Protein AF-A0A3B8WS89-F1 (afdb_monomer_lite)

pLDDT: mean 80.19, std 15.57, range [44.25, 93.38]

Organism: Marinobacter nauticus (NCBI:txid2743)

Secondary structure (DSSP, 8-state):
-------S---PPEEPTTT-PEEEEEEETTEEEEEETTTTT---EEEEETTEE--------

Radius of gyration: 12.83 Å; chains: 1; bounding box: 36×32×26 Å

Foldseek 3Di:
DDPDDPDPPPDDFDADPPPGAGWDWDADPVGIKTAGPPPPVDGDIAGDDPNDGPPPPPDDD

Structure (mmCIF, N/CA/C/O backbone):
data_AF-A0A3B8WS89-F1
#
_entry.id   AF-A0A3B8WS89-F1
#
loop_
_atom_site.group_PDB
_atom_site.id
_atom_site.type_symbol
_atom_site.label_atom_id
_atom_site.label_alt_id
_atom_site.label_comp_id
_atom_site.label_asym_id
_atom_site.label_entity_id
_atom_site.label_seq_id
_atom_site.pdbx_PDB_ins_code
_atom_site.Cartn_x
_atom_site.Cartn_y
_atom_site.Cartn_z
_atom_site.occupancy
_atom_site.B_iso_or_equiv
_atom_site.auth_seq_id
_atom_site.auth_comp_id
_atom_site.auth_asym_id
_atom_site.auth_atom_id
_atom_site.pdbx_PDB_model_num
ATOM 1 N N . GLU A 1 1 ? -18.987 16.788 0.221 1.00 51.94 1 GLU A N 1
ATOM 2 C CA . GLU A 1 1 ? -17.638 17.351 0.422 1.00 51.94 1 GLU A CA 1
ATOM 3 C C . GLU A 1 1 ? -16.627 16.207 0.319 1.00 51.94 1 GLU A C 1
ATOM 5 O O . GLU A 1 1 ? -16.623 15.354 1.196 1.00 51.94 1 GLU A O 1
ATOM 10 N N . ASP A 1 2 ? -15.876 16.108 -0.784 1.00 48.19 2 ASP A N 1
ATOM 11 C CA . ASP A 1 2 ? -14.847 15.074 -1.011 1.00 48.19 2 ASP A CA 1
ATOM 12 C C . ASP A 1 2 ? -13.496 15.797 -1.105 1.00 48.19 2 ASP A C 1
ATOM 14 O O . ASP A 1 2 ? -13.210 16.487 -2.081 1.00 48.19 2 ASP A O 1
ATOM 18 N N . ASP A 1 3 ? -12.746 15.750 -0.006 1.00 57.19 3 ASP A N 1
ATOM 19 C CA . ASP A 1 3 ? -11.415 16.339 0.145 1.00 57.19 3 ASP A CA 1
ATOM 20 C C . ASP A 1 3 ? -10.430 15.475 -0.655 1.00 57.19 3 ASP A C 1
ATOM 22 O O . ASP A 1 3 ? -10.063 14.371 -0.245 1.00 57.19 3 ASP A O 1
ATOM 26 N N . GLN A 1 4 ? -10.095 15.924 -1.863 1.00 56.38 4 GLN A N 1
ATOM 27 C CA . GLN A 1 4 ? -9.212 15.216 -2.781 1.00 56.38 4 GLN A CA 1
ATOM 28 C C . GLN A 1 4 ? -7.795 15.801 -2.634 1.00 56.38 4 GLN A C 1
ATOM 30 O O . GLN A 1 4 ? -7.528 16.859 -3.200 1.00 56.38 4 GLN A O 1
ATOM 35 N N . PRO A 1 5 ? -6.870 15.174 -1.879 1.00 59.56 5 PRO A N 1
ATOM 36 C CA . PRO A 1 5 ? -5.525 15.710 -1.727 1.00 59.56 5 PRO A CA 1
ATOM 37 C C . PRO A 1 5 ? -4.759 15.645 -3.053 1.00 59.56 5 PRO A C 1
ATOM 39 O O . PRO A 1 5 ? -4.600 14.599 -3.681 1.00 59.56 5 PRO A O 1
ATOM 42 N N . GLU A 1 6 ? -4.280 16.816 -3.442 1.00 62.56 6 GLU A N 1
ATOM 43 C CA . GLU A 1 6 ? -3.606 17.196 -4.680 1.00 62.56 6 GLU A CA 1
ATOM 44 C C . GLU A 1 6 ? -2.083 16.955 -4.633 1.00 62.56 6 GLU A C 1
ATOM 46 O O . GLU A 1 6 ? -1.285 17.769 -5.090 1.00 62.56 6 GLU A O 1
ATOM 51 N N . ASP A 1 7 ? -1.662 15.800 -4.106 1.00 54.12 7 ASP A N 1
ATOM 52 C CA . ASP A 1 7 ? -0.295 15.301 -4.290 1.00 54.12 7 ASP A CA 1
ATOM 53 C C . ASP A 1 7 ? -0.315 14.257 -5.412 1.00 54.12 7 ASP A C 1
ATOM 55 O O . ASP A 1 7 ? -1.014 13.249 -5.316 1.00 54.12 7 ASP A O 1
ATOM 59 N N . GLY A 1 8 ? 0.407 14.522 -6.505 1.00 54.25 8 GLY A N 1
ATOM 60 C CA . GLY A 1 8 ? 0.383 13.806 -7.793 1.00 54.25 8 GLY A CA 1
ATOM 61 C C . GLY A 1 8 ? 0.759 12.315 -7.779 1.00 54.25 8 GLY A C 1
ATOM 62 O O . GLY A 1 8 ? 1.119 11.757 -8.815 1.00 54.25 8 GLY A O 1
ATOM 63 N N . THR A 1 9 ? 0.654 11.640 -6.639 1.00 50.50 9 THR A N 1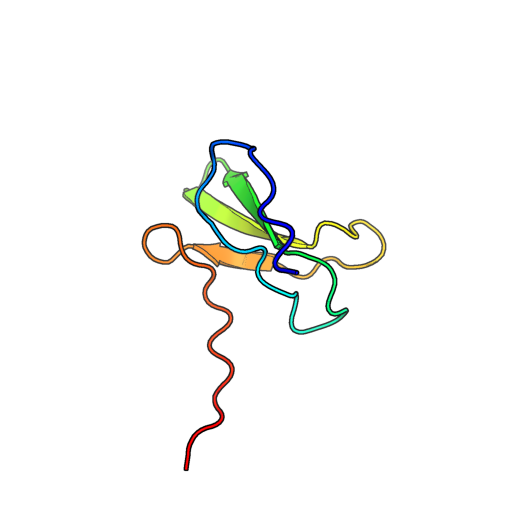
ATOM 64 C CA . THR A 1 9 ? 0.714 10.191 -6.505 1.00 50.50 9 THR A CA 1
ATOM 65 C C . THR A 1 9 ? -0.713 9.650 -6.366 1.00 50.50 9 THR A C 1
ATOM 67 O O . THR A 1 9 ? -1.246 9.534 -5.271 1.00 50.50 9 THR A O 1
ATOM 70 N N . SER A 1 10 ? -1.339 9.272 -7.485 1.00 60.03 10 SER A N 1
ATOM 71 C CA . SER A 1 10 ? -2.725 8.758 -7.599 1.00 60.03 10 SER A CA 1
ATOM 72 C C . SER A 1 10 ? -3.021 7.435 -6.839 1.00 60.03 10 SER A 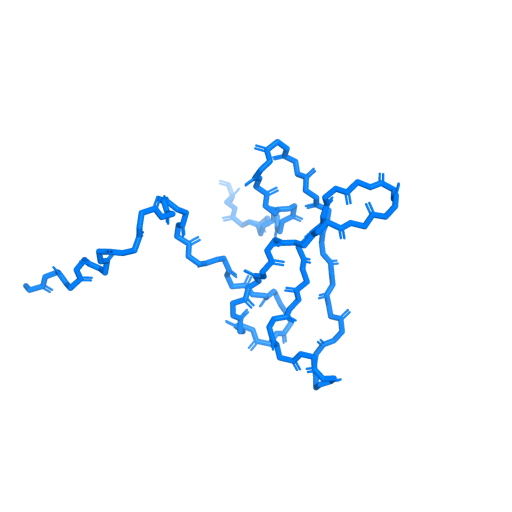C 1
ATOM 74 O O . SER A 1 10 ? -3.990 6.734 -7.125 1.00 60.03 10 SER A O 1
ATOM 76 N N . GLN A 1 11 ? -2.195 7.038 -5.869 1.00 62.69 11 GLN A N 1
ATOM 77 C CA . GLN A 1 11 ? -2.390 5.819 -5.087 1.00 62.69 11 GLN A CA 1
ATOM 78 C C . GLN A 1 11 ? -3.084 6.128 -3.757 1.00 62.69 11 GLN A C 1
ATOM 80 O O . GLN A 1 11 ? -2.499 6.763 -2.881 1.00 62.69 11 GLN A O 1
ATOM 85 N N . LYS A 1 12 ? -4.320 5.632 -3.582 1.00 72.31 12 LYS A N 1
ATOM 86 C CA . LYS A 1 12 ? -5.007 5.654 -2.280 1.00 72.31 12 LYS A CA 1
ATOM 87 C C . LYS A 1 12 ? -4.113 4.989 -1.215 1.00 72.31 12 LYS A C 1
ATOM 89 O O . LYS A 1 12 ? -3.584 3.905 -1.479 1.00 72.31 12 LYS A O 1
ATOM 94 N N . PRO A 1 13 ? -3.954 5.592 -0.022 1.00 79.69 13 PRO A N 1
ATOM 95 C CA . PRO A 1 13 ? -3.134 5.021 1.039 1.00 79.69 13 PRO A CA 1
ATOM 96 C C . PRO A 1 13 ? -3.712 3.674 1.480 1.00 79.69 13 PRO A C 1
ATOM 98 O O . PRO A 1 13 ? -4.865 3.588 1.900 1.00 79.69 13 PRO A O 1
ATOM 101 N N . VAL A 1 14 ? -2.914 2.611 1.370 1.00 86.94 14 VAL A N 1
ATOM 102 C CA . VAL A 1 14 ? -3.358 1.261 1.736 1.00 86.94 14 VAL A CA 1
ATOM 103 C C . VAL A 1 14 ? -3.159 1.040 3.235 1.00 86.94 14 VAL A C 1
ATOM 105 O O . VAL A 1 14 ? -2.039 1.217 3.714 1.00 86.94 14 VAL A O 1
ATOM 108 N N . PRO A 1 15 ? -4.192 0.633 3.991 1.00 89.69 15 PRO A N 1
ATOM 109 C CA . PRO A 1 15 ? -4.055 0.383 5.419 1.00 89.69 15 PRO A CA 1
ATOM 110 C C . PRO A 1 15 ? -3.250 -0.894 5.697 1.00 89.69 15 PRO A C 1
ATOM 112 O O . PRO A 1 15 ? -3.405 -1.923 5.041 1.00 89.69 15 PRO A O 1
ATOM 115 N N . CYS A 1 16 ? -2.396 -0.839 6.715 1.00 90.44 16 CYS A N 1
ATOM 116 C CA . CYS A 1 16 ? -1.672 -1.991 7.232 1.00 90.44 16 CYS A CA 1
ATOM 117 C C . CYS A 1 16 ? -2.648 -2.968 7.916 1.00 90.44 16 CYS A C 1
ATOM 119 O O . CYS A 1 16 ? -3.385 -2.540 8.805 1.00 90.44 16 CYS A O 1
ATOM 121 N N . PRO A 1 17 ? -2.603 -4.281 7.628 1.00 87.12 17 PRO A N 1
ATOM 122 C CA . PRO A 1 17 ? -3.508 -5.258 8.245 1.00 87.12 17 PRO A CA 1
A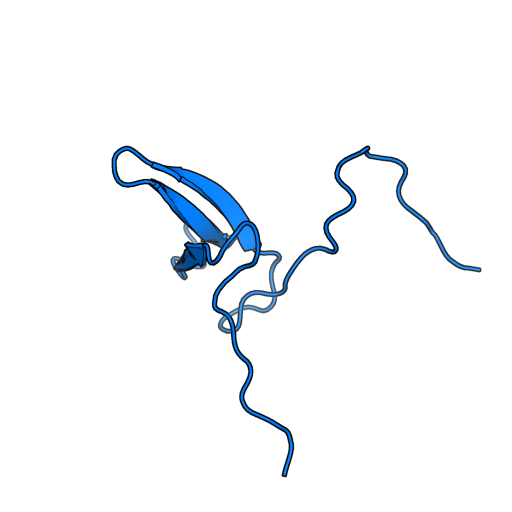TOM 123 C C . PRO A 1 17 ? -3.258 -5.480 9.747 1.00 87.12 17 PRO A C 1
ATOM 125 O O . PRO A 1 17 ? -4.049 -6.140 10.408 1.00 87.12 17 PRO A O 1
ATOM 128 N N . HIS A 1 18 ? -2.154 -4.960 10.297 1.00 88.12 18 HIS A N 1
ATOM 129 C CA . HIS A 1 18 ? -1.781 -5.159 11.700 1.00 88.12 18 HIS A CA 1
ATOM 130 C C . HIS A 1 18 ? -2.115 -3.961 12.599 1.00 88.12 18 HIS A C 1
ATOM 132 O O . HIS A 1 18 ? -2.453 -4.133 13.765 1.00 88.12 18 HIS A O 1
ATOM 138 N N . CYS A 1 19 ? -1.956 -2.733 12.103 1.00 90.50 19 CYS A N 1
ATOM 139 C CA . CYS A 1 19 ? -2.142 -1.518 12.906 1.00 90.50 19 CYS A CA 1
ATOM 140 C C . CYS A 1 19 ? -2.987 -0.449 12.210 1.00 90.50 19 CYS A C 1
ATOM 142 O O . CYS A 1 19 ? -3.081 0.663 12.718 1.00 90.50 19 CYS A O 1
ATOM 144 N N . PHE A 1 20 ? -3.539 -0.752 11.030 1.00 87.81 20 PHE A N 1
ATOM 145 C CA . PHE A 1 20 ? -4.358 0.136 10.195 1.00 87.81 20 PHE A CA 1
ATOM 146 C C . PHE A 1 20 ? -3.682 1.433 9.727 1.00 87.81 20 PHE A C 1
ATOM 148 O O . PHE A 1 20 ? -4.249 2.170 8.928 1.00 87.81 20 PHE A O 1
ATOM 155 N N . SER A 1 21 ? -2.441 1.692 10.143 1.00 91.12 21 SER A N 1
ATOM 156 C CA . SER A 1 21 ? -1.629 2.798 9.637 1.00 91.12 21 SER A CA 1
ATOM 157 C C . SER A 1 21 ? -1.316 2.613 8.148 1.00 91.12 21 SER A C 1
ATOM 159 O O . SER A 1 21 ? -1.193 1.472 7.697 1.00 91.12 21 SER A O 1
ATOM 161 N N . PRO A 1 22 ? -1.123 3.696 7.382 1.00 91.31 22 PRO A N 1
ATOM 162 C CA . PRO A 1 22 ? -0.844 3.599 5.956 1.00 91.31 22 PRO A CA 1
ATOM 163 C C . PRO A 1 22 ? 0.459 2.836 5.676 1.00 91.31 22 PRO A C 1
ATOM 165 O O . PRO A 1 22 ? 1.466 2.976 6.379 1.00 91.31 22 PRO A O 1
ATOM 168 N N . LEU A 1 23 ? 0.430 2.012 4.635 1.00 91.31 23 LEU A N 1
ATOM 169 C CA . LEU A 1 23 ? 1.590 1.367 4.044 1.00 91.31 23 LEU A CA 1
ATOM 170 C C . LEU A 1 23 ? 2.248 2.320 3.048 1.00 91.31 23 LEU A C 1
ATOM 172 O O . LEU A 1 23 ? 1.584 2.996 2.266 1.00 91.31 23 LEU A O 1
ATOM 176 N N . VAL A 1 24 ? 3.573 2.323 3.051 1.00 91.00 24 VAL A N 1
ATOM 177 C CA . VAL A 1 24 ? 4.407 3.164 2.200 1.00 91.00 24 VAL A CA 1
ATOM 178 C C . VAL A 1 24 ? 5.236 2.269 1.298 1.00 91.00 24 VAL A C 1
ATOM 180 O O . VAL A 1 24 ? 5.973 1.398 1.773 1.00 91.00 24 VAL A O 1
ATOM 183 N N . ARG A 1 25 ? 5.150 2.504 -0.011 1.00 91.75 25 ARG A N 1
ATOM 184 C CA . ARG A 1 25 ? 5.977 1.813 -0.998 1.00 91.75 25 ARG A CA 1
ATOM 185 C C . ARG A 1 25 ? 7.426 2.277 -0.876 1.00 91.75 25 ARG A C 1
ATOM 187 O O . ARG A 1 25 ? 7.733 3.459 -1.003 1.00 91.75 25 ARG A O 1
ATOM 194 N N . ARG A 1 26 ? 8.334 1.339 -0.641 1.00 91.06 26 ARG A N 1
ATOM 195 C CA . ARG A 1 26 ? 9.769 1.558 -0.453 1.00 91.06 26 ARG A CA 1
ATOM 196 C C . ARG A 1 26 ? 10.564 0.681 -1.413 1.00 91.06 26 ARG A C 1
ATOM 198 O O . ARG A 1 26 ? 10.159 -0.428 -1.754 1.00 91.06 26 ARG A O 1
ATOM 205 N N . LYS A 1 27 ? 11.718 1.181 -1.853 1.00 91.50 27 LYS A N 1
ATOM 206 C CA . LYS A 1 27 ? 12.652 0.443 -2.713 1.00 91.50 27 LYS A CA 1
ATOM 207 C C . LYS A 1 27 ? 13.765 -0.164 -1.864 1.00 91.50 27 LYS A C 1
ATOM 209 O O . LYS A 1 27 ? 14.409 0.543 -1.096 1.00 91.50 27 LYS A O 1
ATOM 214 N N . SER A 1 28 ? 14.005 -1.458 -2.024 1.00 90.25 28 SER A N 1
ATOM 215 C CA . SER A 1 28 ? 15.140 -2.186 -1.450 1.00 90.25 28 SER A CA 1
ATOM 216 C C . SER A 1 28 ? 16.049 -2.724 -2.557 1.00 90.25 28 SER A C 1
ATOM 218 O O . SER A 1 28 ? 15.711 -2.686 -3.740 1.00 90.25 28 SER A O 1
ATOM 220 N N . LYS A 1 29 ? 17.198 -3.291 -2.172 1.00 91.94 29 LYS A N 1
ATOM 221 C CA . LYS A 1 29 ? 18.135 -3.962 -3.087 1.00 91.94 29 LYS A CA 1
ATOM 222 C C . LYS A 1 29 ? 17.484 -5.125 -3.851 1.00 91.94 29 LYS A C 1
ATOM 224 O O . LYS A 1 29 ? 17.885 -5.409 -4.971 1.00 91.94 29 LYS A O 1
ATOM 229 N N . LYS A 1 30 ? 16.495 -5.790 -3.244 1.00 88.25 30 LYS A N 1
ATOM 230 C CA . LYS A 1 30 ? 15.773 -6.933 -3.830 1.00 88.25 30 LYS A CA 1
ATOM 231 C C . LYS A 1 30 ? 14.564 -6.539 -4.690 1.00 88.25 30 LYS A C 1
ATOM 233 O O . LYS A 1 30 ? 14.055 -7.389 -5.405 1.00 88.25 30 LYS A O 1
ATOM 238 N N . GLY A 1 31 ? 14.102 -5.288 -4.623 1.00 91.06 31 GLY A N 1
ATOM 239 C CA . GLY A 1 31 ? 12.882 -4.851 -5.303 1.00 91.06 31 GLY A CA 1
ATOM 240 C C . GLY A 1 31 ? 12.058 -3.859 -4.487 1.00 91.06 31 GLY A C 1
ATOM 241 O O . GLY A 1 31 ? 12.515 -3.333 -3.469 1.00 91.06 31 GLY A O 1
ATOM 242 N N . TRP A 1 32 ? 10.845 -3.589 -4.961 1.00 93.19 32 TRP A N 1
ATOM 243 C CA . TRP A 1 32 ? 9.867 -2.767 -4.254 1.00 93.19 32 TRP A CA 1
ATOM 244 C C . TRP A 1 32 ? 9.133 -3.597 -3.204 1.00 93.19 32 TRP A C 1
ATOM 246 O O . TRP A 1 32 ? 8.866 -4.775 -3.411 1.00 93.19 32 TRP A O 1
ATOM 256 N N . PHE A 1 33 ? 8.816 -2.971 -2.080 1.00 92.75 33 PHE A N 1
ATOM 257 C CA . PHE A 1 33 ? 8.018 -3.556 -1.011 1.00 92.75 33 PHE A CA 1
ATOM 258 C C . PHE A 1 33 ? 7.202 -2.454 -0.343 1.00 92.75 33 PHE A C 1
ATOM 260 O O . PHE A 1 33 ? 7.521 -1.272 -0.463 1.00 92.75 33 PHE A O 1
ATOM 267 N N . TRP A 1 34 ? 6.164 -2.820 0.388 1.00 92.50 34 TRP A N 1
ATOM 268 C CA . TRP A 1 34 ? 5.329 -1.883 1.125 1.00 92.50 34 TRP A CA 1
ATOM 269 C C . TRP A 1 34 ? 5.556 -2.077 2.615 1.00 92.50 34 TRP A C 1
ATOM 271 O O . TRP A 1 34 ? 5.285 -3.141 3.162 1.00 92.50 34 TRP A O 1
ATOM 281 N N . GLY A 1 35 ? 6.091 -1.059 3.279 1.00 92.94 35 GLY A N 1
ATOM 282 C CA . GLY A 1 35 ? 6.340 -1.079 4.718 1.00 92.94 35 GLY A CA 1
ATOM 283 C C . GLY A 1 35 ? 5.329 -0.228 5.469 1.00 92.94 35 GLY A C 1
ATOM 284 O O . GLY A 1 35 ? 4.895 0.804 4.966 1.00 92.94 35 GLY A O 1
ATOM 285 N N . CYS A 1 36 ? 4.977 -0.622 6.688 1.00 93.38 36 CYS A N 1
ATOM 286 C CA . CYS A 1 36 ? 4.145 0.215 7.545 1.00 93.38 36 CYS A CA 1
ATOM 287 C C . CYS A 1 36 ? 4.815 1.565 7.848 1.00 93.38 36 CYS A C 1
ATOM 289 O O . CYS A 1 36 ? 5.988 1.615 8.225 1.00 93.38 36 CYS A O 1
ATOM 291 N N . SER A 1 37 ? 4.053 2.659 7.733 1.00 92.38 37 SER A N 1
ATOM 292 C CA . SER A 1 37 ? 4.524 4.002 8.094 1.00 92.38 37 SER A CA 1
ATOM 293 C C . SER A 1 37 ? 4.803 4.160 9.592 1.00 92.38 37 SER A C 1
ATOM 295 O O . SER A 1 37 ? 5.505 5.087 9.982 1.00 92.38 37 SER A O 1
ATOM 297 N N . ASN A 1 38 ? 4.267 3.274 10.435 1.00 92.94 38 ASN A N 1
ATOM 298 C CA . ASN A 1 38 ? 4.378 3.346 11.893 1.00 92.94 38 ASN A CA 1
ATOM 299 C C . ASN A 1 38 ? 5.618 2.612 12.452 1.00 92.94 38 ASN A C 1
ATOM 301 O O . ASN A 1 38 ? 5.647 2.218 13.616 1.00 92.94 38 ASN A O 1
ATOM 305 N N . PHE A 1 39 ? 6.643 2.348 11.640 1.00 88.06 39 PHE A N 1
ATOM 306 C CA . PHE A 1 39 ? 7.901 1.759 12.117 1.00 88.06 39 PHE A CA 1
ATOM 307 C C . PHE A 1 39 ? 8.655 2.751 13.035 1.00 88.06 39 PHE A C 1
ATOM 309 O O . PHE A 1 39 ? 8.786 3.910 12.643 1.00 88.06 39 PHE A O 1
ATOM 316 N N . PRO A 1 40 ? 9.200 2.348 14.211 1.00 90.50 40 PRO A N 1
ATOM 317 C CA . PRO A 1 40 ? 9.420 0.978 14.711 1.00 90.50 40 PRO A CA 1
ATOM 318 C C . PRO A 1 40 ? 8.246 0.318 15.460 1.00 90.50 40 PRO A C 1
ATOM 320 O O . PRO A 1 40 ? 8.356 -0.861 15.804 1.00 90.50 40 PRO A O 1
ATOM 323 N N . GLY A 1 41 ? 7.143 1.033 15.701 1.00 92.31 41 GLY A N 1
ATOM 324 C CA . GLY A 1 41 ? 5.948 0.533 16.399 1.00 92.31 41 GLY A CA 1
ATOM 325 C C . GLY A 1 41 ? 5.164 -0.541 15.633 1.00 92.31 41 GLY A C 1
ATOM 326 O O . GLY A 1 41 ? 4.534 -1.399 16.242 1.00 92.31 41 GLY A O 1
ATOM 327 N N . CYS A 1 42 ? 5.255 -0.561 14.302 1.00 91.50 42 CYS A N 1
ATOM 328 C CA . CYS A 1 42 ? 4.772 -1.655 13.465 1.00 91.50 42 CYS A CA 1
ATOM 329 C C . CYS A 1 42 ? 5.81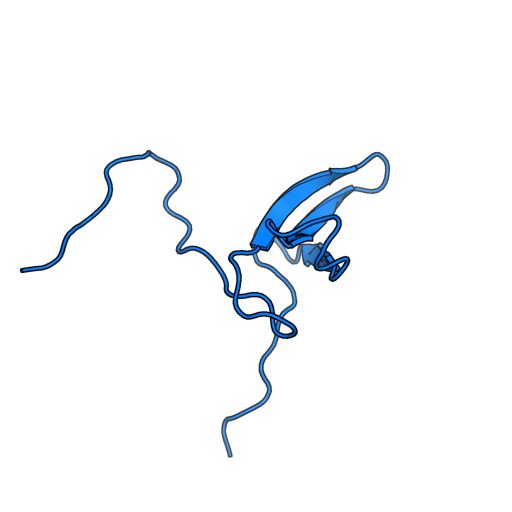9 -2.003 12.401 1.00 91.50 42 CYS A C 1
ATOM 331 O O . CYS A 1 42 ? 6.212 -1.157 11.599 1.00 91.50 42 CYS A O 1
ATOM 333 N N . ARG A 1 43 ? 6.282 -3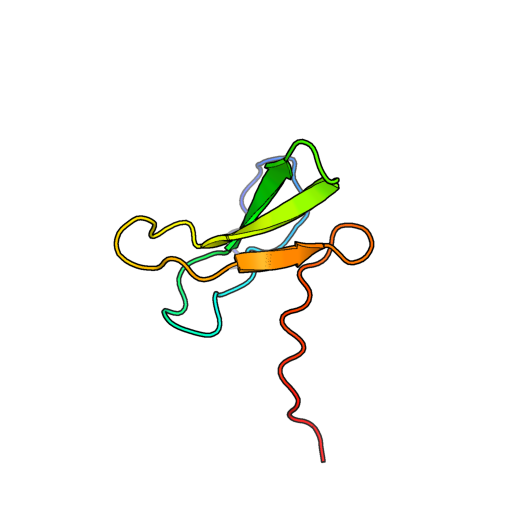.259 12.393 1.00 92.25 43 ARG A N 1
ATOM 334 C CA . ARG A 1 43 ? 7.299 -3.769 11.449 1.00 92.25 43 ARG A CA 1
ATOM 335 C C . ARG A 1 43 ? 6.694 -4.571 10.302 1.00 92.25 43 ARG A C 1
ATOM 337 O O . ARG A 1 43 ? 7.411 -5.311 9.639 1.00 92.25 43 ARG A O 1
ATOM 344 N N . GLN A 1 44 ? 5.383 -4.452 10.098 1.00 91.81 44 GLN A N 1
ATOM 345 C CA . GLN A 1 44 ? 4.697 -5.178 9.042 1.00 91.81 44 GLN A CA 1
ATOM 346 C C . GLN A 1 44 ? 5.182 -4.691 7.673 1.00 91.81 44 GLN A C 1
ATOM 348 O O . GLN A 1 44 ? 5.262 -3.483 7.419 1.00 91.81 44 GLN A O 1
ATOM 353 N N . THR A 1 45 ? 5.490 -5.644 6.802 1.00 91.62 45 THR A N 1
ATOM 354 C CA . THR A 1 45 ? 5.893 -5.408 5.419 1.00 91.62 45 THR A CA 1
ATOM 355 C C . THR A 1 45 ? 5.139 -6.366 4.520 1.00 91.62 45 THR A C 1
ATOM 357 O O . THR A 1 45 ? 4.973 -7.529 4.871 1.00 91.62 45 THR A O 1
ATOM 360 N N . VAL A 1 46 ? 4.726 -5.894 3.355 1.00 90.00 46 VAL A N 1
ATOM 361 C CA . VAL A 1 46 ? 4.056 -6.704 2.341 1.00 90.00 46 VAL A CA 1
ATOM 362 C C . VAL A 1 46 ? 4.765 -6.537 1.008 1.00 90.00 46 VAL A C 1
ATOM 364 O O . VAL A 1 46 ? 5.392 -5.505 0.742 1.00 90.00 46 VAL A O 1
ATOM 367 N N . ASP A 1 47 ? 4.692 -7.564 0.177 1.00 90.50 47 ASP A N 1
ATOM 368 C CA . ASP A 1 47 ? 5.303 -7.547 -1.144 1.00 90.50 47 ASP A CA 1
ATOM 369 C C . ASP A 1 47 ? 4.585 -6.566 -2.086 1.00 90.50 47 ASP A C 1
ATOM 371 O O . ASP A 1 47 ? 3.409 -6.231 -1.912 1.00 90.50 47 ASP A O 1
ATOM 375 N N . ASP A 1 48 ? 5.320 -6.061 -3.076 1.00 90.75 48 ASP A N 1
ATOM 376 C CA . ASP A 1 48 ? 4.775 -5.229 -4.150 1.00 90.75 48 ASP A CA 1
ATOM 377 C C . ASP A 1 48 ? 4.400 -6.107 -5.351 1.00 90.75 48 ASP A C 1
ATOM 379 O O . ASP A 1 48 ? 5.270 -6.668 -6.015 1.00 90.75 48 ASP A O 1
ATOM 383 N N . HIS A 1 49 ? 3.109 -6.183 -5.674 1.00 89.19 49 HIS A N 1
ATOM 384 C CA . HIS A 1 49 ? 2.611 -6.753 -6.924 1.00 89.19 49 HIS A CA 1
ATOM 385 C C . HIS A 1 49 ? 2.259 -5.627 -7.895 1.00 89.19 49 HIS A C 1
ATOM 387 O O . HIS A 1 49 ? 1.188 -5.027 -7.824 1.00 89.19 49 HIS A O 1
ATOM 393 N N . ASN A 1 50 ? 3.182 -5.331 -8.815 1.00 85.50 50 ASN A N 1
ATOM 394 C CA . ASN A 1 50 ? 3.005 -4.339 -9.879 1.00 85.50 50 ASN A CA 1
ATOM 395 C C . ASN A 1 50 ? 2.561 -2.953 -9.365 1.00 85.50 50 ASN A C 1
ATOM 397 O O . ASN A 1 50 ? 1.653 -2.325 -9.910 1.00 85.50 50 ASN A O 1
ATOM 401 N N . GLY A 1 51 ? 3.184 -2.481 -8.281 1.00 85.44 51 GLY A N 1
ATOM 402 C CA . GLY A 1 51 ? 2.834 -1.201 -7.672 1.00 85.44 51 GLY A CA 1
ATOM 403 C C . GLY A 1 51 ? 1.629 -1.231 -6.742 1.00 85.44 51 GLY A C 1
ATOM 404 O O . GLY A 1 51 ? 1.195 -0.153 -6.349 1.00 85.44 51 GLY A O 1
ATOM 405 N N . ARG A 1 52 ? 1.107 -2.410 -6.384 1.00 85.50 52 ARG A N 1
ATOM 406 C CA . ARG A 1 52 ? 0.063 -2.591 -5.369 1.00 85.50 52 ARG A CA 1
ATOM 407 C C . ARG A 1 52 ? 0.580 -3.469 -4.226 1.00 85.50 52 ARG A C 1
ATOM 409 O O . ARG A 1 52 ? 1.269 -4.453 -4.493 1.00 85.50 52 ARG A O 1
ATOM 416 N N . PRO A 1 53 ? 0.264 -3.152 -2.965 1.00 88.94 53 PRO A N 1
ATOM 417 C CA . PRO A 1 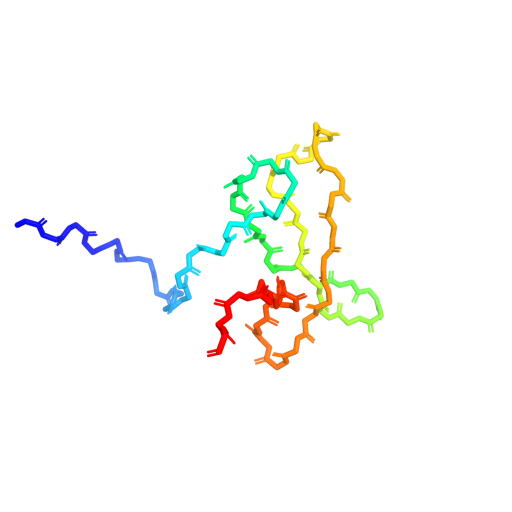53 ? 0.635 -3.999 -1.840 1.00 88.94 53 PRO A CA 1
ATOM 418 C C . PRO A 1 53 ? -0.160 -5.307 -1.847 1.00 88.94 53 PRO A C 1
ATOM 420 O O . PRO A 1 53 ? -1.380 -5.298 -2.014 1.00 88.94 53 PRO A O 1
ATOM 423 N N . ALA A 1 54 ? 0.528 -6.417 -1.589 1.00 86.25 54 ALA A N 1
ATOM 424 C CA . ALA A 1 54 ? -0.021 -7.765 -1.446 1.00 86.25 54 ALA A CA 1
ATOM 425 C C . ALA A 1 54 ? -0.835 -7.960 -0.146 1.00 86.25 54 ALA A C 1
ATOM 427 O O . ALA A 1 54 ? -0.610 -8.911 0.598 1.00 86.25 54 ALA A O 1
ATOM 428 N N . VAL A 1 55 ? -1.737 -7.034 0.193 1.00 79.69 55 VAL A N 1
ATOM 429 C CA . VAL A 1 55 ? -2.511 -7.086 1.450 1.00 79.69 55 VAL A CA 1
ATOM 430 C C . VAL A 1 55 ? -3.751 -7.965 1.378 1.00 79.69 55 VAL A C 1
ATOM 432 O O . VAL A 1 55 ? -4.435 -8.024 2.392 1.00 79.69 55 VAL A O 1
ATOM 435 N N . ASP A 1 56 ? -4.025 -8.597 0.225 1.00 70.06 56 ASP A N 1
ATOM 436 C CA . ASP A 1 56 ? -5.225 -9.379 -0.118 1.00 70.06 56 ASP A CA 1
ATOM 437 C C . ASP A 1 56 ? -6.050 -9.780 1.114 1.00 70.06 56 ASP A C 1
ATOM 439 O O . ASP A 1 56 ? -5.865 -10.833 1.737 1.00 70.06 56 ASP A O 1
ATOM 443 N N . LEU A 1 57 ? -6.928 -8.857 1.516 1.00 65.44 57 LEU A N 1
ATOM 444 C CA . LEU A 1 57 ? -7.875 -9.058 2.594 1.00 65.44 57 LEU A CA 1
ATOM 445 C C . LEU A 1 57 ? -8.947 -9.958 2.002 1.00 65.44 57 LEU A C 1
ATOM 447 O O . LEU A 1 57 ? -9.900 -9.497 1.379 1.00 65.44 57 LEU A O 1
ATOM 451 N N . ARG A 1 58 ? -8.726 -11.263 2.150 1.00 56.69 58 ARG A N 1
ATOM 452 C CA . ARG A 1 58 ? -9.661 -12.322 1.788 1.00 56.69 58 ARG A CA 1
ATOM 453 C C . ARG A 1 58 ? -10.954 -12.098 2.564 1.00 56.69 58 ARG A C 1
ATOM 455 O O . ARG A 1 58 ? -11.083 -12.579 3.681 1.00 56.69 58 ARG A O 1
ATOM 462 N N . ASN A 1 59 ? -11.897 -11.354 2.007 1.00 55.41 59 ASN A N 1
ATOM 463 C CA . ASN A 1 59 ? -13.259 -11.362 2.510 1.00 55.41 59 ASN A CA 1
ATOM 464 C C . ASN A 1 59 ? -14.225 -10.987 1.392 1.00 55.41 59 ASN A C 1
ATOM 466 O O . ASN A 1 59 ? -14.650 -9.843 1.270 1.00 55.41 59 ASN A O 1
ATOM 470 N N . SER A 1 60 ? -14.571 -11.970 0.568 1.00 44.25 60 SER A N 1
ATOM 471 C CA . SER A 1 60 ? -15.841 -11.993 -0.157 1.00 44.25 60 SER A CA 1
ATOM 472 C C . SER A 1 60 ? -16.196 -13.452 -0.441 1.00 44.25 60 SER A C 1
ATOM 474 O O . SER A 1 60 ? -15.496 -14.126 -1.193 1.00 44.25 60 SER A O 1
ATOM 476 N N . THR A 1 61 ? -17.210 -13.910 0.295 1.00 49.00 61 THR A N 1
ATOM 477 C CA . THR A 1 61 ? -18.032 -15.112 0.102 1.00 49.00 61 THR A CA 1
ATOM 478 C C . THR A 1 61 ? -18.507 -15.270 -1.337 1.00 49.00 61 THR A C 1
ATOM 480 O O . THR A 1 61 ? -18.769 -14.225 -1.975 1.00 49.00 61 THR A O 1
#

Sequence (61 aa):
EDDQPEDGTSQKPVPCPHCFSPLVRRKSKKGWFWGCSNFPGCRQTVDDHNGRPAVDLRNST

InterPro domains:
  IPR013498 DNA topoisomerase, type IA, zn finger [PF01396] (16-48)